Protein AF-W2YMK0-F1 (afdb_monomer)

Solvent-accessible surface area (backbone atoms only — not comparable to full-atom values): 4874 Å² total; per-residue (Å²): 114,39,22,44,24,16,61,34,61,98,53,85,58,24,62,55,23,42,49,33,50,68,72,52,93,64,97,62,85,39,20,10,18,84,50,43,28,74,65,62,45,69,81,53,65,72,87,68,42,36,51,42,37,84,38,87,42,22,37,24,42,26,12,61,64,40,73,70,50,75,74,50,53,50,92,78,51,49,32,33,24,53,48,60,27,55,63,70,74,108

Mean predicted aligned error: 2.29 Å

Radius of gyration: 12.12 Å; Cα contacts (8 Å, |Δi|>4): 178; chains: 1; bounding box: 28×30×26 Å

Structure (mmCIF, N/CA/C/O backbone):
data_AF-W2YMK0-F1
#
_entry.id   AF-W2YMK0-F1
#
loop_
_atom_site.group_PDB
_atom_site.id
_atom_site.type_symbol
_atom_site.label_atom_id
_atom_site.label_alt_id
_atom_site.label_comp_id
_atom_site.label_asym_id
_atom_site.label_entity_id
_atom_site.label_seq_id
_atom_site.pdbx_PDB_ins_code
_atom_site.Cartn_x
_atom_site.Cartn_y
_atom_site.Cartn_z
_atom_site.occupancy
_atom_site.B_iso_or_equiv
_atom_site.auth_seq_id
_atom_site.auth_comp_id
_atom_site.auth_asym_id
_atom_site.auth_atom_id
_atom_site.pdbx_PDB_model_num
ATOM 1 N N . MET A 1 1 ? -7.421 -1.892 2.713 1.00 94.81 1 MET A N 1
ATOM 2 C CA . MET A 1 1 ? -6.132 -1.182 2.657 1.00 94.81 1 MET A CA 1
ATOM 3 C C . MET A 1 1 ? -6.250 -0.054 1.651 1.00 94.81 1 MET A C 1
ATOM 5 O O . MET A 1 1 ? -6.920 -0.255 0.649 1.00 94.81 1 MET A O 1
ATOM 9 N N . CYS A 1 2 ? -5.617 1.082 1.922 1.00 97.75 2 CYS A N 1
ATOM 10 C CA . CYS A 1 2 ? -5.381 2.163 0.965 1.00 97.75 2 CYS A CA 1
ATOM 11 C C . CYS A 1 2 ? -3.921 2.606 1.044 1.00 97.75 2 CYS A C 1
ATOM 13 O O . CYS A 1 2 ? -3.256 2.258 2.015 1.00 97.75 2 CYS A O 1
ATOM 15 N N . SER A 1 3 ? -3.433 3.382 0.076 1.00 97.88 3 SER A N 1
ATOM 16 C CA . SER A 1 3 ? -2.099 3.982 0.153 1.00 97.88 3 SER A CA 1
ATOM 17 C C . SER A 1 3 ? -2.135 5.490 -0.044 1.00 97.88 3 SER A C 1
ATOM 19 O O . SER A 1 3 ? -2.983 6.005 -0.770 1.00 97.88 3 SER A O 1
ATOM 21 N N . ASP A 1 4 ? -1.204 6.170 0.617 1.00 98.00 4 ASP A N 1
ATOM 22 C CA . ASP A 1 4 ? -0.943 7.599 0.493 1.00 98.00 4 ASP A CA 1
ATOM 23 C C . ASP A 1 4 ? 0.407 7.903 -0.183 1.00 98.00 4 ASP A C 1
ATOM 25 O O . ASP A 1 4 ? 0.812 9.064 -0.234 1.00 98.00 4 ASP A O 1
ATOM 29 N N . ASN A 1 5 ? 1.122 6.894 -0.704 1.00 97.00 5 ASN A N 1
ATOM 30 C CA . ASN A 1 5 ? 2.433 7.103 -1.316 1.00 97.00 5 ASN A CA 1
ATOM 31 C C . ASN A 1 5 ? 2.781 6.067 -2.397 1.00 97.00 5 ASN A C 1
ATOM 33 O O . ASN A 1 5 ? 2.888 4.869 -2.139 1.00 97.00 5 ASN A O 1
ATOM 37 N N . TYR A 1 6 ? 3.105 6.572 -3.584 1.00 96.62 6 TYR A N 1
ATOM 38 C CA . TYR A 1 6 ? 3.434 5.816 -4.791 1.00 96.62 6 TYR A CA 1
ATOM 39 C C . TYR A 1 6 ? 4.866 5.261 -4.860 1.00 96.62 6 TYR A C 1
ATOM 41 O O . TYR A 1 6 ? 5.244 4.656 -5.862 1.00 96.62 6 TYR A O 1
ATOM 49 N N . SER A 1 7 ? 5.698 5.471 -3.836 1.00 95.00 7 SER A N 1
ATOM 50 C CA . SER A 1 7 ? 7.086 4.981 -3.830 1.00 95.00 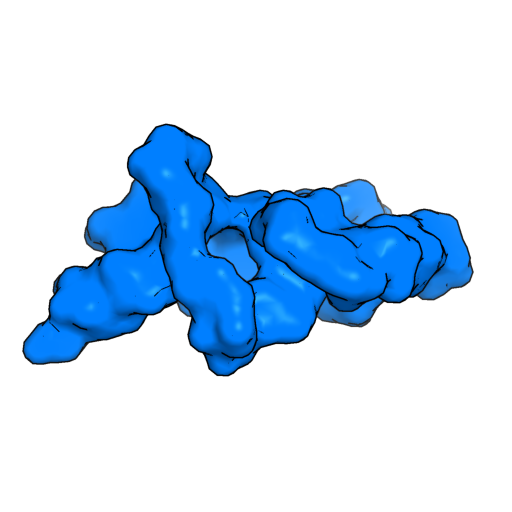7 SER A CA 1
ATOM 51 C C . SER A 1 7 ? 7.144 3.457 -3.757 1.00 95.00 7 SER A C 1
ATOM 53 O O . SER A 1 7 ? 7.924 2.835 -4.472 1.00 95.00 7 SER A O 1
ATOM 55 N N . GLY A 1 8 ? 6.312 2.843 -2.915 1.00 95.75 8 GLY A N 1
ATOM 56 C CA . GLY A 1 8 ? 6.174 1.391 -2.852 1.00 95.75 8 GLY A CA 1
ATOM 57 C C . GLY A 1 8 ? 7.425 0.594 -2.475 1.00 95.75 8 GLY A C 1
ATOM 58 O O . GLY 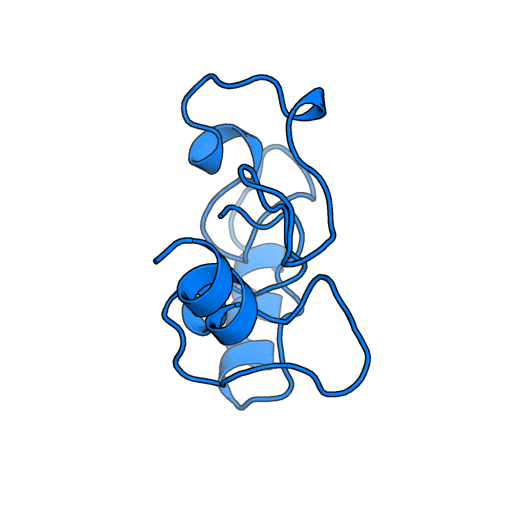A 1 8 ? 8.413 1.117 -1.947 1.00 95.75 8 GLY A O 1
ATOM 59 N N . LEU A 1 9 ? 7.341 -0.710 -2.715 1.00 97.19 9 LEU A N 1
ATOM 60 C CA . LEU A 1 9 ? 8.408 -1.684 -2.525 1.00 97.19 9 LEU A CA 1
ATOM 61 C C . LEU A 1 9 ? 9.440 -1.581 -3.649 1.00 97.19 9 LEU A C 1
ATOM 63 O O . LEU A 1 9 ? 9.142 -1.165 -4.767 1.00 97.19 9 LEU A O 1
ATOM 67 N N . LEU A 1 10 ? 10.672 -2.005 -3.361 1.00 94.88 10 LEU A N 1
ATOM 68 C CA . LEU A 1 10 ? 11.721 -2.063 -4.374 1.00 94.88 10 LEU A CA 1
ATOM 69 C C . LEU A 1 10 ? 11.365 -3.116 -5.434 1.00 94.88 10 LEU A C 1
ATOM 71 O O . LEU A 1 10 ? 11.434 -4.320 -5.185 1.00 94.88 10 LEU A O 1
ATOM 75 N N . SER A 1 11 ? 11.005 -2.652 -6.626 1.00 94.06 11 SER A N 1
ATOM 76 C CA . SER A 1 11 ? 10.665 -3.485 -7.777 1.00 94.06 11 SER A CA 1
ATOM 77 C C . SER A 1 11 ? 10.886 -2.713 -9.080 1.00 94.06 11 SER A C 1
ATOM 79 O O . SER A 1 11 ? 11.114 -1.505 -9.070 1.00 94.06 11 SER A O 1
ATOM 81 N N . ILE A 1 12 ? 10.787 -3.387 -10.229 1.00 92.31 12 ILE A N 1
ATOM 82 C CA . ILE A 1 12 ? 10.795 -2.690 -11.527 1.00 92.31 12 ILE A CA 1
ATOM 83 C C . ILE A 1 12 ? 9.580 -1.758 -11.694 1.00 92.31 12 ILE A C 1
ATOM 85 O O . ILE A 1 12 ? 9.657 -0.771 -12.424 1.00 92.31 12 ILE A O 1
ATOM 89 N N . TYR A 1 13 ? 8.473 -2.049 -11.003 1.00 95.38 13 TYR A N 1
ATOM 90 C CA . TYR A 1 13 ? 7.241 -1.269 -11.073 1.00 95.38 13 TYR A CA 1
ATOM 91 C C . TYR A 1 13 ? 7.310 0.005 -10.232 1.00 95.38 13 TYR A C 1
ATOM 93 O O . TYR A 1 13 ? 6.645 0.976 -10.577 1.00 95.38 13 TYR A O 1
ATOM 101 N N . GLN A 1 14 ? 8.183 0.071 -9.221 1.00 96.75 14 GLN A N 1
ATOM 102 C CA . GLN A 1 14 ? 8.425 1.296 -8.452 1.00 96.75 14 GLN A CA 1
ATOM 103 C C . GLN A 1 14 ? 8.693 2.503 -9.360 1.00 96.75 14 GLN A C 1
ATOM 105 O O . GLN A 1 14 ? 8.056 3.540 -9.212 1.00 96.75 14 GLN A O 1
ATOM 110 N N . ALA A 1 15 ? 9.585 2.370 -10.347 1.00 96.81 15 ALA A N 1
ATOM 111 C CA . ALA A 1 15 ? 9.885 3.467 -11.268 1.00 96.81 15 ALA A CA 1
ATOM 112 C C . ALA A 1 15 ? 8.665 3.873 -12.118 1.00 96.81 15 ALA A C 1
ATOM 114 O O . ALA A 1 15 ? 8.464 5.058 -12.386 1.00 96.81 15 ALA A O 1
ATOM 115 N N . VAL A 1 16 ? 7.835 2.900 -12.511 1.00 97.19 16 VAL A N 1
ATOM 116 C CA . VAL A 1 16 ? 6.606 3.132 -13.286 1.00 97.19 16 VAL A CA 1
ATOM 117 C C . VAL A 1 16 ? 5.597 3.932 -12.469 1.00 97.19 16 VAL A C 1
ATOM 119 O O . VAL A 1 16 ? 5.056 4.915 -12.970 1.00 97.19 16 VAL A O 1
ATOM 122 N N . TYR A 1 17 ? 5.372 3.557 -11.210 1.00 97.81 17 TYR A N 1
ATOM 123 C CA . TYR A 1 17 ? 4.396 4.235 -10.360 1.00 97.81 17 TYR A CA 1
ATOM 124 C C . TYR A 1 17 ? 4.900 5.559 -9.785 1.00 97.81 17 TYR A C 1
ATOM 126 O O . TYR A 1 17 ? 4.097 6.473 -9.621 1.00 97.81 17 TYR A O 1
ATOM 134 N N . ILE A 1 18 ? 6.215 5.729 -9.599 1.00 97.75 18 ILE A N 1
ATOM 135 C CA . ILE A 1 18 ? 6.814 7.049 -9.352 1.00 97.75 18 ILE A CA 1
ATOM 136 C C . ILE A 1 18 ? 6.536 7.990 -10.522 1.00 97.75 18 ILE A C 1
ATOM 138 O O . ILE A 1 18 ? 6.116 9.127 -10.304 1.00 97.75 18 ILE A O 1
ATOM 142 N N . LEU A 1 19 ? 6.736 7.530 -11.762 1.00 97.62 19 LEU A N 1
ATOM 143 C CA . LEU A 1 19 ? 6.398 8.330 -12.936 1.00 97.62 19 LEU A CA 1
ATOM 144 C C . LEU A 1 19 ? 4.896 8.637 -12.967 1.00 97.62 19 LEU A C 1
ATOM 146 O O . LEU A 1 19 ? 4.535 9.800 -13.115 1.00 97.62 19 LEU A O 1
ATOM 150 N N . ALA A 1 20 ? 4.042 7.625 -12.786 1.00 97.62 20 ALA A N 1
ATOM 151 C CA . ALA A 1 20 ? 2.589 7.778 -12.806 1.00 97.62 20 ALA A CA 1
ATOM 152 C C . ALA A 1 20 ? 2.103 8.811 -11.774 1.00 97.62 20 ALA A C 1
ATOM 154 O O . ALA A 1 20 ? 1.485 9.796 -12.170 1.00 97.62 20 ALA A O 1
ATOM 155 N N . GLY A 1 21 ? 2.495 8.676 -10.502 1.00 97.12 21 GLY A N 1
ATOM 156 C CA . GLY A 1 21 ? 2.126 9.614 -9.434 1.00 97.12 21 GLY A CA 1
ATOM 157 C C . GLY A 1 21 ? 2.694 11.026 -9.610 1.00 97.12 21 GLY A C 1
ATOM 158 O O . GLY A 1 21 ? 2.178 11.975 -9.025 1.00 97.12 21 GLY A O 1
ATOM 159 N N . THR A 1 22 ? 3.732 11.186 -10.441 1.00 96.19 22 THR A N 1
ATOM 160 C CA . THR A 1 22 ? 4.310 12.496 -10.785 1.00 96.19 22 THR A CA 1
ATOM 161 C C . THR A 1 22 ? 3.574 13.178 -11.944 1.00 96.19 22 THR A C 1
ATOM 163 O O . THR A 1 22 ? 3.459 14.403 -11.952 1.00 96.19 22 THR A O 1
ATOM 166 N N . VAL A 1 23 ? 3.119 12.422 -12.952 1.00 97.69 23 VAL A N 1
ATOM 167 C CA . VAL A 1 23 ? 2.569 12.991 -14.203 1.00 97.69 23 VAL A CA 1
ATOM 168 C C . VAL A 1 23 ? 1.047 12.974 -14.275 1.00 97.69 23 VAL A C 1
ATOM 170 O O . VAL A 1 23 ? 0.469 13.786 -14.998 1.00 97.69 23 VAL A O 1
ATOM 173 N N . ILE A 1 24 ? 0.390 12.051 -13.570 1.00 97.81 24 ILE A N 1
ATOM 174 C CA . ILE A 1 24 ? -1.068 11.987 -13.515 1.00 97.81 24 ILE A CA 1
ATOM 175 C C . ILE A 1 24 ? -1.554 13.137 -12.622 1.00 97.81 24 ILE A C 1
ATOM 177 O O . ILE A 1 24 ? -1.071 13.290 -11.500 1.00 97.81 24 ILE A O 1
ATOM 181 N N . PRO A 1 25 ? -2.494 13.978 -13.091 1.00 97.62 25 PRO A N 1
ATOM 182 C CA . PRO A 1 25 ? -3.020 15.059 -12.272 1.00 97.62 25 PRO A CA 1
ATOM 183 C C . PRO A 1 25 ? -3.801 14.519 -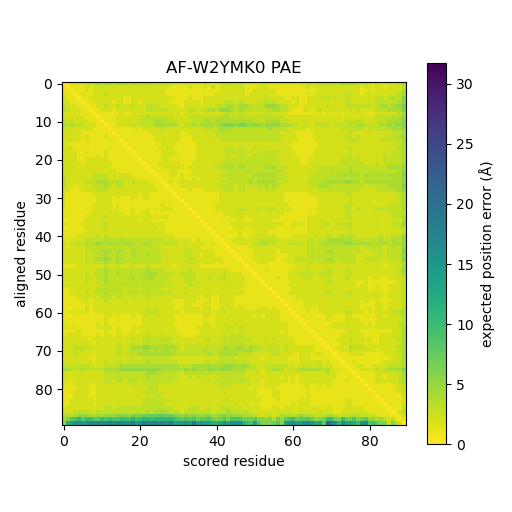11.072 1.00 97.62 25 PRO A C 1
ATOM 185 O O . PRO A 1 25 ? -4.888 13.956 -11.218 1.00 97.62 25 PRO A O 1
ATOM 188 N N . HIS A 1 26 ? -3.249 14.760 -9.890 1.00 97.00 26 HIS A N 1
ATOM 189 C CA . HIS A 1 26 ? -3.821 14.412 -8.599 1.00 97.00 26 HIS A CA 1
ATOM 190 C C . HIS A 1 26 ? -4.280 15.671 -7.845 1.00 97.00 26 HIS A C 1
ATOM 192 O O . HIS A 1 26 ? -3.789 16.779 -8.071 1.00 97.00 26 HIS A O 1
ATOM 198 N N . LYS A 1 27 ? -5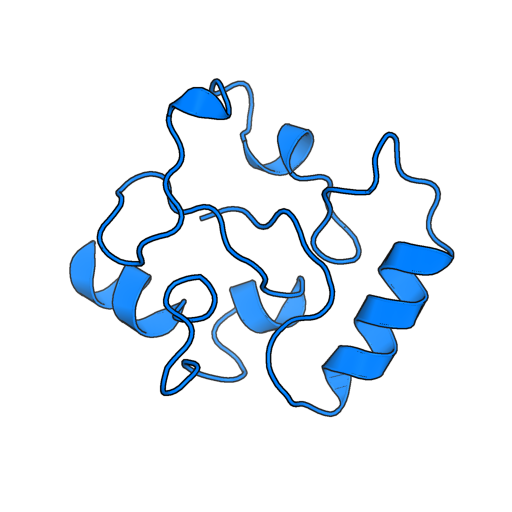.263 15.520 -6.957 1.00 96.44 27 LYS A N 1
ATOM 199 C CA . LYS A 1 27 ? -5.760 16.574 -6.063 1.00 96.44 27 LYS A CA 1
ATOM 200 C C . LYS A 1 27 ? -4.816 16.815 -4.885 1.00 96.44 27 LYS A C 1
ATOM 202 O O . LYS A 1 27 ? -4.866 17.897 -4.302 1.00 96.44 27 LYS A O 1
ATOM 207 N N . SER A 1 28 ? -3.991 15.834 -4.521 1.00 96.06 28 SER A N 1
ATOM 208 C CA . SER A 1 28 ? -2.951 15.952 -3.497 1.00 96.06 28 SER A CA 1
ATOM 209 C C . SER A 1 28 ? -1.736 15.079 -3.840 1.00 96.06 28 SER A C 1
ATOM 211 O O . SER A 1 28 ? -1.706 14.389 -4.856 1.00 96.06 28 SER A O 1
ATOM 213 N N . SER A 1 29 ? -0.710 15.109 -2.989 1.00 96.19 29 SER A N 1
ATOM 214 C CA . SER A 1 29 ? 0.427 14.185 -3.073 1.00 96.19 29 SER A CA 1
ATOM 215 C C . SER A 1 29 ? 0.128 12.791 -2.504 1.00 96.19 29 SER A C 1
ATOM 217 O O . SER A 1 29 ? 1.008 11.938 -2.530 1.00 96.19 29 SER A O 1
ATOM 219 N N . GLU A 1 30 ? -1.069 12.563 -1.955 1.00 97.94 30 GLU A N 1
ATOM 220 C CA . GLU A 1 30 ? -1.444 11.318 -1.278 1.00 97.94 30 GLU A CA 1
ATOM 221 C C . GLU A 1 30 ? -2.109 10.347 -2.261 1.00 97.94 30 GLU A C 1
ATOM 223 O O . GLU A 1 30 ? -3.336 10.270 -2.356 1.00 97.94 30 GLU A O 1
ATOM 228 N N . ASN A 1 31 ? -1.301 9.601 -3.009 1.00 98.06 31 ASN A N 1
ATOM 229 C CA . ASN A 1 31 ? -1.783 8.631 -3.990 1.00 98.06 31 ASN A CA 1
ATOM 230 C C . ASN A 1 31 ? -0.825 7.441 -4.123 1.00 98.06 31 ASN A C 1
ATOM 232 O O . ASN A 1 31 ? 0.360 7.546 -3.813 1.00 98.06 31 ASN A O 1
ATOM 236 N N . ASP A 1 32 ? -1.337 6.320 -4.626 1.00 98.19 32 ASP A N 1
ATOM 237 C CA . ASP A 1 32 ? -0.570 5.091 -4.889 1.00 98.19 32 ASP A CA 1
ATOM 238 C C . ASP A 1 32 ? 0.093 5.064 -6.286 1.00 98.19 32 ASP A C 1
ATOM 240 O O . ASP A 1 32 ? 0.637 4.049 -6.727 1.00 98.19 32 ASP A O 1
ATOM 244 N N . GLY A 1 33 ? 0.038 6.193 -6.992 1.00 97.94 33 GLY A N 1
ATOM 245 C CA . GLY A 1 33 ? 0.536 6.401 -8.346 1.00 97.94 33 GLY A CA 1
ATOM 246 C C . GLY A 1 33 ? -0.590 6.481 -9.371 1.00 97.94 33 GLY A C 1
ATOM 247 O O . GLY A 1 33 ? -0.365 6.966 -10.475 1.00 97.94 33 GLY A O 1
ATOM 248 N N . VAL A 1 34 ? -1.794 6.008 -9.027 1.00 97.94 34 VAL A N 1
ATOM 249 C CA . VAL A 1 34 ? -2.970 6.023 -9.914 1.00 97.94 34 VAL A CA 1
ATOM 250 C C . VAL A 1 34 ? -4.237 6.439 -9.168 1.00 97.94 34 VAL A C 1
ATOM 252 O O . VAL A 1 34 ? -5.061 7.179 -9.708 1.00 97.94 34 VAL A O 1
ATOM 255 N N . VAL A 1 35 ? -4.410 5.983 -7.929 1.00 98.12 35 VAL A N 1
ATOM 256 C CA . VAL A 1 35 ? -5.591 6.213 -7.099 1.00 98.12 35 VAL A CA 1
ATOM 257 C C . VAL A 1 35 ? -5.232 7.096 -5.908 1.00 98.12 35 VAL A C 1
ATOM 259 O O . VAL A 1 35 ? -4.296 6.834 -5.157 1.00 98.12 35 VAL A O 1
ATOM 262 N N . GLU A 1 36 ? -6.027 8.146 -5.722 1.00 98.00 36 GLU A N 1
ATOM 263 C CA . GLU A 1 36 ? -5.965 9.034 -4.559 1.00 98.00 36 GLU A CA 1
ATOM 264 C C . GLU A 1 36 ? -6.349 8.305 -3.274 1.00 98.00 36 GLU A C 1
ATOM 266 O O . GLU A 1 36 ? -7.362 7.594 -3.243 1.00 98.00 36 GLU A O 1
ATOM 271 N N . TYR A 1 37 ? -5.652 8.595 -2.177 1.00 98.06 37 TYR A N 1
ATOM 272 C CA . TYR A 1 37 ? -5.961 8.025 -0.867 1.00 98.06 37 TYR A CA 1
ATOM 273 C C . TYR A 1 37 ? -7.426 8.272 -0.464 1.00 98.06 37 TYR A C 1
ATOM 275 O O . TYR A 1 37 ? -8.154 7.340 -0.116 1.00 98.06 37 TYR A O 1
ATOM 283 N N . GLN A 1 38 ? -7.906 9.511 -0.608 1.00 97.56 38 GLN A N 1
ATOM 284 C CA . GLN A 1 38 ? -9.299 9.883 -0.313 1.00 97.56 38 GLN A CA 1
ATOM 285 C C . GLN A 1 38 ? -10.313 9.133 -1.190 1.00 97.56 38 GLN A C 1
ATOM 287 O O . GLN A 1 38 ? -11.409 8.809 -0.735 1.00 97.56 38 GLN A O 1
ATOM 292 N N . SER A 1 39 ? -9.953 8.839 -2.445 1.00 97.69 39 SER A N 1
ATOM 293 C CA . SER A 1 39 ? -10.800 8.049 -3.342 1.00 97.69 39 SER A CA 1
ATOM 294 C C . SER A 1 39 ? -10.853 6.589 -2.896 1.00 97.69 39 SER A C 1
ATOM 296 O O . SER A 1 39 ? -11.935 6.007 -2.847 1.00 97.69 39 SER A O 1
ATOM 298 N N . CYS A 1 40 ? -9.709 6.006 -2.533 1.00 98.12 40 CYS A N 1
ATOM 299 C CA . CYS A 1 40 ? -9.638 4.645 -2.007 1.00 98.12 40 CYS A CA 1
ATOM 300 C C . CYS A 1 40 ? -10.421 4.484 -0.695 1.00 98.12 40 CYS A C 1
ATOM 302 O O . CYS A 1 40 ? -11.098 3.475 -0.498 1.00 98.12 40 CYS A O 1
ATOM 304 N N . ALA A 1 41 ? -10.386 5.491 0.185 1.00 97.69 41 ALA A N 1
ATOM 305 C CA . ALA A 1 41 ? -11.085 5.459 1.467 1.00 97.69 41 ALA A CA 1
ATOM 306 C C . ALA A 1 41 ? -12.614 5.314 1.330 1.00 97.69 41 ALA A C 1
ATOM 308 O O . ALA A 1 41 ? -13.285 5.001 2.315 1.00 97.69 41 ALA A O 1
ATOM 309 N N . GLY A 1 42 ? -13.185 5.530 0.136 1.00 96.25 42 GLY A N 1
ATOM 310 C CA . GLY A 1 42 ? -14.585 5.211 -0.154 1.00 96.25 42 GLY A CA 1
ATOM 311 C C . GLY A 1 42 ? -15.584 5.968 0.726 1.00 96.25 42 GLY A C 1
ATOM 312 O O . GLY A 1 42 ? -16.648 5.443 1.047 1.00 96.25 42 GLY A O 1
ATOM 313 N N . GLY A 1 43 ? -15.228 7.181 1.164 1.00 96.12 43 GLY A N 1
ATOM 314 C CA . GLY A 1 43 ? -16.039 8.003 2.069 1.00 96.12 43 GLY A CA 1
ATOM 315 C C . GLY A 1 43 ? -15.809 7.750 3.565 1.00 96.12 43 GLY A C 1
ATOM 316 O O . GLY A 1 43 ? -16.428 8.415 4.396 1.00 96.12 43 GLY A O 1
ATOM 317 N N . LEU A 1 44 ? -14.915 6.831 3.944 1.00 97.50 44 LEU A N 1
ATOM 318 C CA . LEU A 1 44 ? -14.445 6.715 5.324 1.00 97.50 44 LEU A CA 1
ATOM 319 C C . LEU A 1 44 ? -13.492 7.869 5.666 1.00 97.50 44 LEU A C 1
ATOM 321 O O . LEU A 1 44 ? -12.655 8.257 4.858 1.00 97.50 44 LEU A O 1
ATOM 325 N N . SER A 1 45 ? -13.582 8.387 6.896 1.00 96.94 45 SER A N 1
ATOM 326 C CA . SER A 1 45 ? -12.611 9.369 7.400 1.00 96.94 45 SER A CA 1
ATOM 327 C C . SER A 1 45 ? -11.207 8.766 7.429 1.00 96.94 45 SER A C 1
ATOM 329 O O . SER A 1 45 ? -11.014 7.706 8.029 1.00 96.94 45 SER A O 1
ATOM 331 N N . THR A 1 46 ? -10.222 9.468 6.868 1.00 95.69 46 THR A N 1
ATOM 332 C CA . THR A 1 46 ? -8.815 9.031 6.862 1.00 95.69 46 THR A CA 1
ATOM 333 C C . THR A 1 46 ? -8.209 8.934 8.259 1.00 95.69 46 THR A C 1
ATOM 335 O O . THR A 1 46 ? -7.296 8.147 8.471 1.00 95.69 46 THR A O 1
ATOM 338 N N . SER A 1 47 ? -8.776 9.625 9.253 1.00 96.38 47 SER A N 1
ATOM 339 C CA . SER A 1 47 ? -8.399 9.470 10.667 1.00 96.38 47 SER A CA 1
ATOM 340 C C . SER A 1 47 ? -8.689 8.083 11.254 1.00 96.38 47 SER A C 1
ATOM 342 O O . SER A 1 47 ? -8.204 7.770 12.338 1.00 96.38 47 SER A O 1
ATOM 344 N N . LYS A 1 48 ? -9.497 7.256 10.574 1.00 97.19 48 LYS A N 1
ATOM 345 C CA . LYS A 1 48 ? -9.740 5.860 10.968 1.00 97.19 48 LYS A CA 1
ATOM 346 C C . LYS A 1 48 ? -8.614 4.926 10.546 1.00 97.19 48 LYS A C 1
ATOM 348 O O . LYS A 1 48 ? -8.597 3.789 11.010 1.00 97.19 48 LYS A O 1
ATOM 353 N N . PHE A 1 49 ? -7.746 5.369 9.641 1.00 97.69 49 PHE A N 1
ATOM 354 C CA . PHE A 1 49 ? -6.689 4.534 9.109 1.00 97.69 49 PHE A CA 1
ATOM 355 C C . PHE A 1 49 ? -5.422 4.668 9.947 1.00 97.69 49 PHE A C 1
ATOM 357 O O . PHE A 1 49 ? -5.058 5.763 10.375 1.00 97.69 49 PHE A O 1
ATOM 364 N N . GLY A 1 50 ? -4.744 3.546 10.153 1.00 96.50 50 GLY A N 1
ATOM 365 C CA . GLY A 1 50 ? -3.437 3.481 10.791 1.00 96.50 50 GLY A CA 1
ATOM 366 C C . GLY A 1 50 ? -2.402 2.873 9.850 1.00 96.50 50 GLY A C 1
ATOM 367 O O . GLY A 1 50 ? -2.738 2.212 8.868 1.00 96.50 50 GLY A O 1
ATOM 368 N N . ASN A 1 51 ? -1.128 3.150 10.114 1.00 94.75 51 ASN A N 1
ATOM 369 C CA . ASN A 1 51 ? -0.013 2.746 9.255 1.00 94.75 51 ASN A CA 1
ATOM 370 C C . ASN A 1 51 ? 0.661 1.439 9.701 1.00 94.75 51 ASN A C 1
ATOM 372 O O . ASN A 1 51 ? 1.763 1.109 9.247 1.00 94.75 51 ASN A O 1
ATOM 376 N N . ASN A 1 52 ? 0.022 0.688 10.598 1.00 94.88 52 ASN A N 1
ATOM 377 C CA . ASN A 1 52 ? 0.465 -0.626 11.016 1.00 94.88 52 ASN A CA 1
ATOM 378 C C . ASN A 1 52 ? -0.328 -1.699 10.265 1.00 94.88 52 ASN A C 1
ATOM 380 O O . ASN A 1 52 ? -1.546 -1.624 10.155 1.00 94.88 52 ASN A O 1
ATOM 384 N N . TYR A 1 53 ? 0.342 -2.758 9.811 1.00 95.12 53 TYR A N 1
ATOM 385 C CA . TYR A 1 53 ? -0.312 -3.888 9.136 1.00 95.12 53 TYR A CA 1
ATOM 386 C C . TYR A 1 53 ? -1.331 -4.633 10.019 1.00 95.12 53 TYR A C 1
ATOM 388 O O . TYR A 1 53 ? -2.051 -5.491 9.529 1.00 95.12 53 TYR A O 1
ATOM 396 N N . LYS A 1 54 ? -1.398 -4.329 11.320 1.00 95.25 54 LYS A N 1
ATOM 397 C CA . LYS A 1 54 ? -2.424 -4.840 12.239 1.00 95.25 54 LYS A CA 1
ATOM 398 C C . LYS A 1 54 ? -3.703 -3.996 12.267 1.00 95.25 54 LYS A C 1
ATOM 400 O O . LYS A 1 54 ? -4.677 -4.411 12.889 1.00 95.25 54 LYS A O 1
ATOM 405 N N . ASP A 1 55 ? -3.709 -2.822 11.640 1.00 95.56 55 ASP A N 1
ATOM 406 C CA . ASP A 1 55 ? -4.865 -1.931 11.625 1.00 95.56 55 ASP A CA 1
ATOM 407 C C . ASP A 1 55 ? -5.916 -2.435 10.625 1.00 95.56 55 ASP A C 1
ATOM 409 O O . ASP A 1 55 ? -5.613 -2.726 9.466 1.00 95.56 55 ASP A O 1
ATOM 413 N N . THR A 1 56 ? -7.185 -2.503 11.043 1.00 94.50 56 THR A N 1
ATOM 414 C CA . THR A 1 56 ? -8.292 -2.911 10.156 1.00 94.50 56 THR A CA 1
ATOM 415 C C . THR A 1 56 ? -8.359 -2.016 8.916 1.00 94.50 56 THR A C 1
ATOM 417 O O . THR A 1 56 ? -8.423 -2.499 7.783 1.00 94.50 56 THR A O 1
ATOM 420 N N . PHE A 1 57 ? -8.289 -0.700 9.126 1.00 96.62 57 PHE A N 1
ATOM 421 C CA . PHE A 1 57 ? -8.139 0.287 8.064 1.00 96.62 57 PHE A CA 1
ATOM 422 C C . PHE A 1 57 ? -6.659 0.644 7.940 1.00 96.62 57 PHE A C 1
ATOM 424 O O . PHE A 1 57 ? -6.152 1.529 8.614 1.00 96.62 57 PHE A O 1
ATOM 431 N N . TYR A 1 58 ? -5.950 -0.092 7.099 1.00 97.31 58 TYR A N 1
ATOM 432 C CA . TYR A 1 58 ? -4.514 0.087 6.915 1.00 97.31 58 TYR A CA 1
ATOM 433 C C . TYR A 1 58 ? -4.225 1.095 5.797 1.00 97.31 58 TYR A C 1
ATOM 435 O O . TYR A 1 58 ? -4.668 0.882 4.661 1.00 97.31 58 TYR A O 1
ATOM 443 N N . VAL A 1 59 ? -3.517 2.181 6.129 1.00 98.06 59 VAL A N 1
ATOM 444 C CA . VAL A 1 59 ? -2.922 3.124 5.170 1.00 98.06 59 VAL A CA 1
ATOM 445 C C . VAL A 1 59 ? -1.443 2.800 4.972 1.00 98.06 59 VAL A C 1
ATOM 447 O O . VAL A 1 59 ? -0.688 2.609 5.927 1.00 98.06 59 VAL A O 1
ATOM 450 N N . THR A 1 60 ? -1.035 2.688 3.717 1.00 98.06 60 THR A N 1
ATOM 451 C CA . THR A 1 60 ? 0.263 2.141 3.322 1.00 98.06 60 THR A CA 1
ATOM 452 C C . THR A 1 60 ? 1.078 3.142 2.529 1.00 98.06 60 THR A C 1
ATOM 454 O O . THR A 1 60 ? 0.531 4.096 1.988 1.00 98.06 60 THR A O 1
ATOM 457 N N . GLY A 1 61 ? 2.378 2.879 2.397 1.00 96.69 61 GLY A N 1
ATOM 458 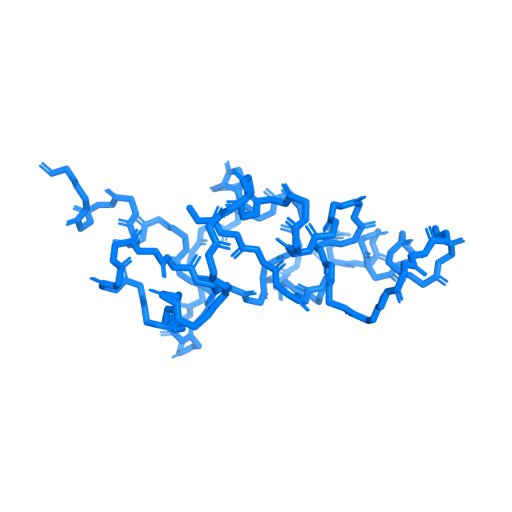C CA . GLY A 1 61 ? 3.241 3.531 1.410 1.00 96.69 61 GLY A CA 1
ATOM 459 C C . GLY A 1 61 ? 3.577 2.582 0.262 1.00 96.69 61 GLY A C 1
ATOM 460 O O . GLY A 1 61 ? 4.757 2.323 0.011 1.00 96.69 61 GLY A O 1
ATOM 461 N N . LEU A 1 62 ? 2.547 1.978 -0.330 1.00 98.12 62 LEU A N 1
ATOM 462 C CA . LEU A 1 62 ? 2.623 0.981 -1.394 1.00 98.12 62 LEU A CA 1
ATOM 463 C C . LEU A 1 62 ? 2.167 1.613 -2.706 1.00 98.12 62 LEU A C 1
ATOM 465 O O . LEU A 1 62 ? 1.135 2.275 -2.744 1.00 98.12 62 LEU A O 1
ATOM 469 N N . ASN A 1 63 ? 2.882 1.357 -3.799 1.00 98.00 63 ASN A N 1
ATOM 470 C CA . ASN A 1 63 ? 2.333 1.739 -5.095 1.00 98.00 63 ASN A CA 1
ATOM 471 C C . ASN A 1 63 ? 1.146 0.834 -5.469 1.00 98.00 63 ASN A C 1
ATOM 473 O O . ASN A 1 63 ? 0.931 -0.215 -4.856 1.00 98.00 63 ASN A O 1
ATOM 477 N N . HIS A 1 64 ? 0.387 1.227 -6.490 1.00 97.81 64 HIS A N 1
ATOM 478 C CA . HIS A 1 64 ? -0.829 0.526 -6.899 1.00 97.81 64 HIS A CA 1
ATOM 479 C C . HIS A 1 64 ? -0.603 -0.975 -7.172 1.00 97.81 64 HIS A C 1
ATOM 481 O O . HIS A 1 64 ? -1.447 -1.793 -6.815 1.00 97.81 64 HIS A O 1
ATOM 487 N N . ASP A 1 65 ? 0.537 -1.361 -7.756 1.00 97.19 65 ASP A N 1
ATOM 488 C CA . ASP A 1 65 ? 0.857 -2.767 -8.046 1.00 97.19 65 ASP A CA 1
ATOM 489 C C . ASP A 1 65 ? 1.158 -3.572 -6.781 1.00 97.19 65 ASP A C 1
ATOM 491 O O . ASP A 1 65 ? 0.662 -4.690 -6.615 1.00 97.19 65 ASP A O 1
ATOM 495 N N . ASP A 1 66 ? 1.892 -2.979 -5.841 1.00 97.75 66 ASP A N 1
ATOM 496 C CA . ASP A 1 66 ? 2.217 -3.626 -4.574 1.00 97.75 66 ASP A CA 1
ATOM 497 C C . ASP A 1 6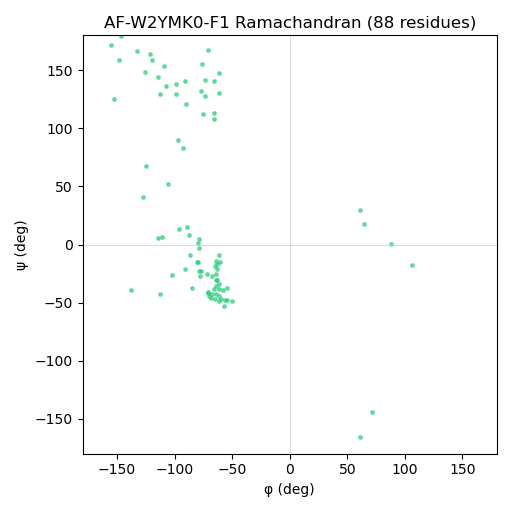6 ? 0.955 -3.927 -3.740 1.00 97.75 66 ASP A C 1
ATOM 499 O O . ASP A 1 66 ? 0.912 -4.931 -3.021 1.00 97.75 66 ASP A O 1
ATOM 503 N N . THR A 1 67 ? -0.103 -3.106 -3.855 1.00 96.12 67 THR A N 1
ATOM 504 C CA . THR A 1 67 ? -1.396 -3.364 -3.183 1.00 96.12 67 THR A CA 1
ATOM 505 C C . THR A 1 67 ? -2.084 -4.647 -3.664 1.00 96.12 67 THR A C 1
ATOM 507 O O . THR A 1 67 ? -2.939 -5.184 -2.961 1.00 96.12 67 THR A O 1
ATOM 510 N N . ALA A 1 68 ? -1.671 -5.183 -4.819 1.00 95.31 68 ALA A N 1
ATOM 511 C CA . ALA A 1 68 ? -2.114 -6.466 -5.353 1.00 95.31 68 ALA A CA 1
ATOM 512 C C . ALA A 1 68 ? -1.245 -7.655 -4.889 1.00 95.31 68 ALA A C 1
ATOM 514 O O . ALA A 1 68 ? -1.324 -8.737 -5.473 1.00 95.31 68 ALA A O 1
ATOM 515 N N . PHE A 1 69 ? -0.415 -7.469 -3.853 1.00 95.75 69 PHE A N 1
ATOM 516 C CA . PHE A 1 69 ? 0.426 -8.501 -3.227 1.00 95.75 69 PHE A CA 1
ATOM 517 C C . PHE A 1 69 ? 1.523 -9.090 -4.134 1.00 95.75 69 PHE A C 1
ATOM 519 O O . PHE A 1 69 ? 2.074 -10.149 -3.834 1.00 95.75 69 PHE A O 1
ATOM 526 N N . ARG A 1 70 ? 1.878 -8.419 -5.236 1.00 93.00 70 ARG A N 1
ATOM 527 C CA . ARG A 1 70 ? 2.837 -8.936 -6.234 1.00 93.00 70 ARG A CA 1
ATOM 528 C C . ARG A 1 70 ? 4.288 -8.945 -5.759 1.00 93.00 70 ARG A C 1
ATOM 530 O O . ARG A 1 70 ? 5.081 -9.753 -6.237 1.00 93.00 70 ARG A O 1
ATOM 537 N N . ASN A 1 71 ? 4.623 -8.078 -4.807 1.00 94.44 71 ASN A N 1
ATOM 538 C CA . ASN A 1 71 ? 5.996 -7.854 -4.347 1.00 94.44 71 ASN A CA 1
ATOM 539 C C . ASN A 1 71 ? 6.239 -8.274 -2.888 1.00 94.44 71 ASN A C 1
ATOM 541 O O . ASN A 1 71 ? 7.341 -8.088 -2.374 1.00 94.44 71 ASN A O 1
ATOM 545 N N . GLY A 1 72 ? 5.246 -8.893 -2.239 1.00 96.00 72 GLY A N 1
ATOM 546 C CA . GLY A 1 72 ? 5.353 -9.370 -0.861 1.00 96.00 72 GLY A CA 1
ATOM 547 C C . GLY A 1 72 ? 5.374 -8.239 0.169 1.00 96.00 72 GLY A C 1
ATOM 548 O O . GLY A 1 72 ? 4.690 -7.233 0.008 1.00 96.00 72 GLY A O 1
ATOM 549 N N . ASP A 1 73 ? 6.149 -8.422 1.240 1.00 97.50 73 ASP A N 1
ATOM 550 C CA . ASP A 1 73 ? 6.268 -7.471 2.346 1.00 97.50 73 ASP A CA 1
ATOM 551 C C . ASP A 1 73 ? 7.675 -6.874 2.438 1.00 97.50 73 ASP A C 1
ATOM 553 O O . ASP A 1 73 ? 8.684 -7.573 2.313 1.00 97.50 73 ASP A O 1
ATOM 557 N N . ALA A 1 74 ? 7.760 -5.599 2.809 1.00 95.94 74 ALA A N 1
ATOM 558 C CA . ALA A 1 74 ? 8.999 -5.013 3.296 1.00 95.94 74 ALA A CA 1
ATOM 559 C C . ALA A 1 74 ? 9.457 -5.734 4.568 1.00 95.94 74 ALA A C 1
ATOM 561 O O . ALA A 1 74 ? 8.648 -6.124 5.411 1.00 95.94 74 ALA A O 1
ATOM 562 N N . LEU A 1 75 ? 10.769 -5.835 4.787 1.00 93.38 75 LEU A N 1
ATOM 563 C CA . LEU A 1 75 ? 11.309 -6.458 6.001 1.00 93.38 75 LEU A CA 1
ATOM 564 C C . LEU A 1 75 ? 11.078 -5.590 7.248 1.00 93.38 75 LEU A C 1
ATOM 566 O O . LEU A 1 75 ? 10.653 -6.102 8.284 1.00 93.38 75 LEU A O 1
ATOM 570 N N . ILE A 1 76 ? 11.270 -4.271 7.138 1.00 92.38 76 ILE A N 1
ATOM 571 C CA . ILE A 1 76 ? 11.308 -3.348 8.290 1.00 92.38 76 ILE A CA 1
ATOM 572 C C . ILE A 1 76 ? 10.118 -2.377 8.303 1.00 92.38 76 ILE A C 1
ATOM 574 O O . ILE A 1 76 ? 9.523 -2.147 9.353 1.00 92.38 76 ILE A O 1
ATOM 578 N N . VAL A 1 77 ? 9.741 -1.821 7.151 1.00 93.94 77 VAL A N 1
ATOM 579 C CA . VAL A 1 77 ? 8.742 -0.745 7.062 1.00 93.94 77 VAL A CA 1
ATOM 580 C C . VAL A 1 77 ? 7.332 -1.302 7.263 1.00 93.94 77 VAL A C 1
ATOM 582 O O . VAL A 1 77 ? 6.836 -2.059 6.436 1.00 93.94 77 VAL A O 1
ATOM 585 N N . ASN A 1 78 ? 6.674 -0.943 8.369 1.00 94.50 78 ASN A N 1
ATOM 586 C CA . ASN A 1 78 ? 5.351 -1.481 8.709 1.00 94.50 78 ASN A CA 1
ATOM 587 C C . ASN A 1 78 ? 4.235 -1.039 7.767 1.00 94.50 78 ASN A C 1
ATOM 589 O O . ASN A 1 78 ? 3.286 -1.796 7.619 1.00 94.50 78 ASN A O 1
ATOM 593 N N . SER A 1 79 ? 4.352 0.124 7.125 1.00 95.31 79 SER A N 1
ATOM 594 C CA . SER A 1 79 ? 3.405 0.624 6.120 1.00 95.31 79 SER A CA 1
ATOM 595 C C . SER A 1 79 ? 3.591 -0.013 4.738 1.00 95.31 79 SER A C 1
ATOM 597 O O . SER A 1 79 ? 2.922 0.381 3.792 1.00 95.31 79 SER A O 1
ATOM 599 N N . GLN A 1 80 ? 4.489 -0.993 4.607 1.00 96.81 80 GLN A N 1
ATOM 600 C CA . GLN A 1 80 ? 4.763 -1.701 3.359 1.00 96.81 80 GLN A CA 1
ATOM 601 C C . GLN A 1 80 ? 4.669 -3.221 3.537 1.00 96.81 80 GLN A C 1
ATOM 603 O O . GLN A 1 80 ? 5.515 -3.967 3.054 1.00 96.81 80 GL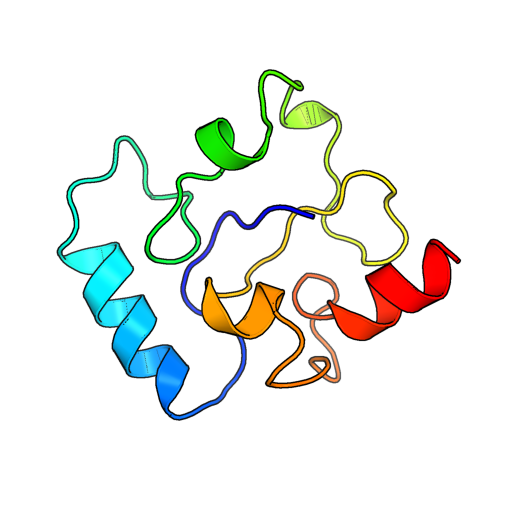N A O 1
ATOM 608 N N . LYS A 1 81 ? 3.673 -3.696 4.290 1.00 97.62 81 LYS A N 1
ATOM 609 C CA . LYS A 1 81 ? 3.480 -5.126 4.575 1.00 97.62 81 LYS A CA 1
ATOM 610 C C . LYS A 1 81 ? 2.071 -5.582 4.177 1.00 97.62 81 LYS A C 1
ATOM 612 O O . LYS A 1 81 ? 1.247 -5.846 5.059 1.00 97.62 81 LYS A O 1
ATOM 617 N N . PRO A 1 82 ? 1.750 -5.596 2.870 1.00 97.19 82 PRO A N 1
ATOM 618 C CA . PRO A 1 82 ? 0.408 -5.914 2.418 1.00 97.19 82 PRO A CA 1
ATOM 619 C C . PRO A 1 82 ? 0.004 -7.361 2.711 1.00 97.19 82 PRO A C 1
ATOM 621 O O . PRO A 1 82 ? -1.129 -7.590 3.131 1.00 97.19 82 PRO A O 1
ATOM 624 N N . VAL A 1 83 ? 0.916 -8.326 2.570 1.00 97.50 83 VAL A N 1
ATOM 625 C CA . VAL A 1 83 ? 0.610 -9.746 2.795 1.00 97.50 83 VAL A CA 1
ATOM 626 C C . VAL A 1 83 ? 0.332 -9.993 4.274 1.00 97.50 83 VAL A C 1
ATOM 628 O O . VAL A 1 83 ? -0.711 -10.556 4.598 1.00 97.50 83 VAL A O 1
ATOM 631 N N . LYS A 1 84 ? 1.164 -9.464 5.184 1.00 97.19 84 LYS A N 1
ATOM 632 C CA . LYS A 1 84 ? 0.882 -9.569 6.630 1.00 97.19 84 LYS A CA 1
ATOM 633 C C . LYS A 1 84 ? -0.455 -8.965 7.029 1.00 97.19 84 LYS A C 1
ATOM 635 O O . LYS A 1 84 ? -1.117 -9.504 7.910 1.00 97.19 84 LYS A O 1
ATOM 640 N N . TRP A 1 85 ? -0.832 -7.831 6.436 1.0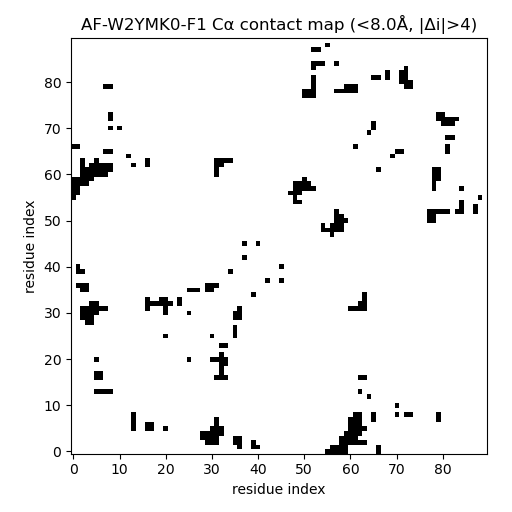0 97.19 85 TRP A N 1
ATOM 641 C CA . TRP A 1 85 ? -2.131 -7.220 6.716 1.00 97.19 85 TRP A CA 1
ATOM 642 C C . TRP A 1 85 ? -3.278 -8.150 6.328 1.00 97.19 85 TRP A C 1
ATOM 644 O O . TRP A 1 85 ? -4.209 -8.335 7.109 1.00 97.19 85 TRP A O 1
ATOM 654 N N . PHE A 1 86 ? -3.181 -8.778 5.154 1.00 96.06 86 PHE A N 1
ATOM 655 C CA . PHE A 1 86 ? -4.179 -9.736 4.695 1.00 96.06 86 PHE A CA 1
ATOM 656 C C . PHE A 1 86 ? -4.244 -10.979 5.596 1.00 96.06 86 PHE A C 1
ATOM 658 O O . PHE A 1 86 ? -5.332 -11.391 5.984 1.00 96.06 86 PHE A O 1
ATOM 665 N N . GLU A 1 87 ? -3.094 -11.518 6.006 1.00 95.44 87 GLU A N 1
ATOM 666 C CA . GLU A 1 87 ? -3.007 -12.643 6.949 1.00 95.44 87 GLU A CA 1
ATOM 667 C C . GLU A 1 87 ? -3.552 -12.315 8.345 1.00 95.44 87 GLU A C 1
ATOM 669 O O . GLU A 1 87 ? -4.034 -13.206 9.029 1.00 95.44 87 GLU A O 1
ATOM 674 N N . CYS A 1 88 ? -3.472 -11.058 8.796 1.00 91.88 88 CYS A N 1
ATOM 675 C CA . CYS A 1 88 ? -4.005 -10.646 10.100 1.00 91.88 88 CYS A CA 1
ATOM 676 C C . CYS A 1 88 ? -5.523 -10.395 10.083 1.00 91.88 88 CYS A C 1
ATOM 678 O O . CYS A 1 88 ? -6.122 -10.250 11.149 1.00 91.88 88 CYS A O 1
ATOM 680 N N . LEU A 1 89 ? -6.129 -10.276 8.897 1.00 83.38 89 LEU A N 1
ATOM 681 C CA . LEU A 1 89 ? -7.566 -10.046 8.716 1.00 83.38 89 LEU A CA 1
ATOM 682 C C . LEU A 1 89 ? -8.387 -11.335 8.588 1.00 83.38 89 LEU A C 1
ATOM 684 O O . LEU A 1 89 ? -9.603 -11.279 8.788 1.00 83.38 89 LEU A O 1
ATOM 688 N N . LEU A 1 90 ? -7.743 -12.444 8.216 1.00 69.31 90 LEU A N 1
ATOM 689 C CA . LEU A 1 90 ? -8.337 -13.774 8.044 1.00 69.31 90 LEU A CA 1
ATOM 690 C C . LEU A 1 90 ? -8.042 -14.671 9.250 1.00 69.31 90 LEU A C 1
ATOM 692 O O . LEU A 1 90 ? -8.913 -15.519 9.549 1.00 69.31 90 LEU A O 1
#

Sequence (90 aa):
MCSDNYSGLLSIYQAVYILAGTVIPHKSSENDGVVEYQSCAGGLSTSKFGNNYKDTFYVTGLNHDDTAFRNGDALIVNSQKPVKWFECLL

Foldseek 3Di:
DAEQAQCADPDPCSVVLVVQLVPPDDPDSGHLSPDHRCRVCVPDDPVQEDQALLRPRHYANHHPVVLVVPRAADPPRRRHHNVSSVVNVD

Secondary structure (DSSP, 8-state):
-EESBTT-SSSHHHHHHHHHHHHS--SSS-BSSSSBHHHHTTT--GGG-BSSTT-SSBEE---TTGGGTTT---SS-GGG-HHHHHHHH-

pLDDT: mean 96.05, std 3.48,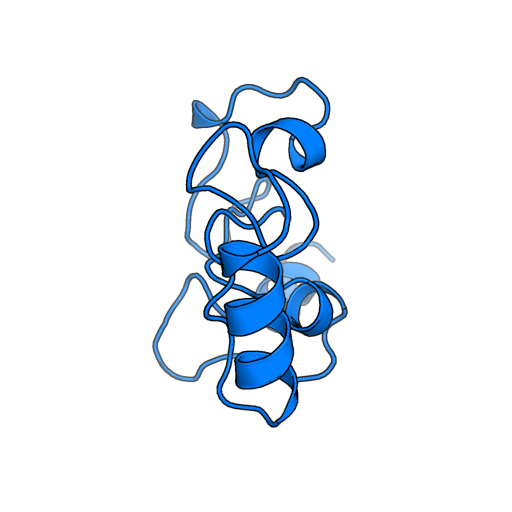 range [69.31, 98.19]

Organism: NCBI:txid1317064